Protein AF-A0A453DEI5-F1 (afdb_monomer)

Solvent-accessible surface area (backbone atoms only — not comparable to full-atom values): 9298 Å² total; per-residue (Å²): 142,82,81,90,78,88,83,75,80,84,77,82,79,82,77,80,71,86,88,82,80,85,75,73,87,79,76,82,86,84,74,93,87,70,90,76,74,72,72,77,77,68,70,96,57,57,71,69,54,49,50,43,52,53,50,38,53,54,42,53,51,51,42,51,53,27,53,79,67,74,39,55,84,72,33,58,65,44,52,52,52,42,50,53,39,52,53,50,44,56,54,53,39,49,72,31,84,67,74,57,35,67,53,78,80,76,81,74,79,91,46,60,70,60,52,55,51,49,51,52,50,53,54,47,53,55,52,53,55,56,55,59,64,66,65,76,75,77,78,84,83,128

Structure (mmCIF, N/CA/C/O backbone):
data_AF-A0A453DEI5-F1
#
_entry.id   AF-A0A453DEI5-F1
#
loop_
_atom_site.group_PDB
_atom_site.id
_atom_site.type_symbol
_atom_site.label_atom_id
_atom_site.label_alt_id
_atom_site.label_comp_id
_atom_site.label_asym_id
_atom_site.label_entity_id
_atom_site.label_seq_id
_atom_site.pdbx_PDB_ins_code
_atom_site.Cartn_x
_atom_site.Cartn_y
_atom_site.Cartn_z
_atom_site.occupancy
_atom_site.B_iso_or_equiv
_atom_site.auth_seq_id
_atom_site.auth_comp_id
_atom_site.auth_asym_id
_atom_site.auth_atom_id
_atom_site.pdbx_PDB_model_num
ATOM 1 N N . MET A 1 1 ? -21.681 -64.269 1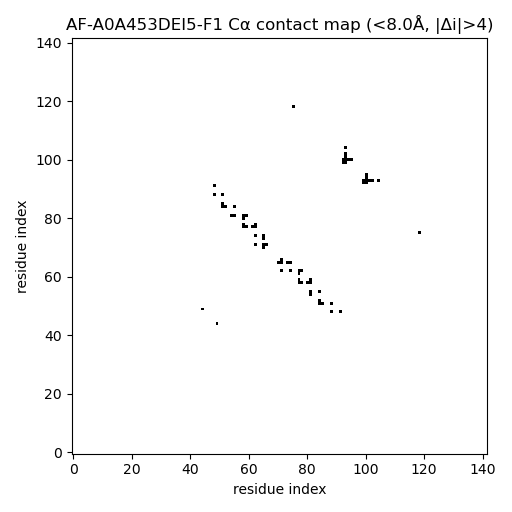6.388 1.00 45.88 1 MET A N 1
ATOM 2 C CA . MET A 1 1 ? -20.250 -64.239 16.747 1.00 45.88 1 MET A CA 1
ATOM 3 C C . MET A 1 1 ?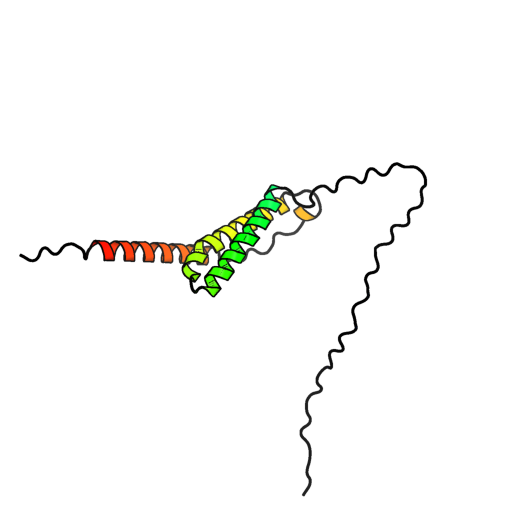 -19.443 -64.145 15.468 1.00 45.88 1 MET A C 1
ATOM 5 O O . MET A 1 1 ? -19.300 -65.164 14.814 1.00 45.88 1 MET A O 1
ATOM 9 N N . GLN A 1 2 ? -18.997 -62.944 15.097 1.00 44.16 2 GLN A N 1
ATOM 10 C CA . GLN A 1 2 ? -17.682 -62.712 14.491 1.00 44.16 2 GLN A CA 1
ATOM 11 C C . GLN A 1 2 ? -17.424 -61.200 14.513 1.00 44.16 2 GLN A C 1
ATOM 13 O O . GLN A 1 2 ? -18.112 -60.424 13.857 1.00 44.16 2 GLN A O 1
ATOM 18 N N . ASP A 1 3 ? -16.502 -60.811 15.381 1.00 38.38 3 ASP A N 1
ATOM 19 C CA . ASP A 1 3 ? -15.941 -59.477 15.554 1.00 38.38 3 ASP A CA 1
ATOM 20 C C . ASP A 1 3 ? -15.253 -58.918 14.293 1.00 38.38 3 ASP A C 1
ATOM 22 O O . ASP A 1 3 ? -14.803 -59.686 13.441 1.00 38.38 3 ASP A O 1
ATOM 26 N N . LYS A 1 4 ? -14.962 -57.600 14.362 1.00 45.00 4 LYS A N 1
ATOM 27 C CA . LYS A 1 4 ? -13.725 -56.938 13.866 1.00 45.00 4 LYS A CA 1
ATOM 28 C C . LYS A 1 4 ? -13.678 -56.609 12.349 1.00 45.00 4 LYS A C 1
ATOM 30 O O . LYS A 1 4 ? -13.970 -57.460 11.532 1.00 45.00 4 LYS A O 1
ATOM 35 N N . MET A 1 5 ? -13.283 -55.428 11.843 1.00 51.44 5 MET A N 1
ATOM 36 C CA . MET A 1 5 ? -12.652 -54.195 12.359 1.00 51.44 5 MET A CA 1
ATOM 37 C C . MET A 1 5 ? -13.045 -52.999 11.465 1.00 51.44 5 MET A C 1
ATOM 39 O O . MET A 1 5 ? -13.225 -53.158 10.260 1.00 51.44 5 MET A O 1
ATOM 43 N N . PHE A 1 6 ? -13.080 -51.796 12.046 1.00 51.78 6 PHE A N 1
ATOM 44 C CA . PHE A 1 6 ? -12.988 -50.516 11.335 1.00 51.78 6 PHE A CA 1
ATOM 45 C C . PHE A 1 6 ? -11.698 -50.469 10.499 1.00 51.78 6 PHE A C 1
ATOM 47 O O . PHE A 1 6 ? -10.602 -50.544 11.055 1.00 51.78 6 PHE A O 1
ATOM 54 N N . ALA A 1 7 ? -11.813 -50.309 9.182 1.00 42.00 7 ALA A N 1
ATOM 55 C CA . ALA A 1 7 ? -10.674 -49.961 8.343 1.00 42.00 7 ALA A CA 1
ATOM 56 C C . ALA A 1 7 ? -10.476 -48.439 8.397 1.00 42.00 7 ALA A C 1
ATOM 58 O O . ALA A 1 7 ? -11.233 -47.674 7.803 1.00 42.00 7 ALA A O 1
ATOM 59 N N . SER A 1 8 ? -9.478 -48.016 9.171 1.00 47.78 8 SER A N 1
ATOM 60 C CA . SER A 1 8 ? -8.993 -46.637 9.223 1.00 47.78 8 SER A CA 1
ATOM 61 C C . SER A 1 8 ? -8.270 -46.288 7.917 1.00 47.78 8 SER A C 1
ATOM 63 O O . SER A 1 8 ? -7.537 -47.116 7.373 1.00 47.78 8 SER A O 1
ATOM 65 N N . ALA A 1 9 ? -8.464 -45.067 7.419 1.00 54.97 9 ALA A N 1
ATOM 66 C CA . ALA A 1 9 ? -7.742 -44.538 6.265 1.00 54.97 9 ALA A CA 1
ATOM 67 C C . ALA A 1 9 ? -6.222 -44.499 6.536 1.00 54.97 9 ALA A C 1
ATOM 69 O O . ALA A 1 9 ? -5.816 -44.231 7.672 1.00 54.97 9 ALA A O 1
ATOM 70 N N . PRO A 1 10 ? -5.355 -44.727 5.533 1.00 48.38 10 PRO A N 1
ATOM 71 C CA . PRO A 1 10 ? -3.925 -44.559 5.730 1.00 48.38 10 PRO A CA 1
ATOM 72 C C . PRO A 1 10 ? -3.614 -43.065 5.891 1.00 48.38 10 PRO A C 1
ATOM 74 O O . PRO A 1 10 ? -3.804 -42.278 4.965 1.00 48.38 10 PRO A O 1
ATOM 77 N N . MET A 1 11 ? -3.125 -42.664 7.069 1.00 44.09 11 MET A N 1
ATOM 78 C CA . MET A 1 11 ? -2.434 -41.385 7.219 1.00 44.09 11 MET A CA 1
ATOM 79 C C . MET A 1 11 ? -1.209 -41.403 6.305 1.00 44.09 11 MET A C 1
ATOM 81 O O . MET A 1 11 ? -0.305 -42.221 6.487 1.00 44.09 11 MET A O 1
ATOM 85 N N . ALA A 1 12 ? -1.171 -40.499 5.328 1.00 42.31 12 ALA A N 1
ATOM 86 C CA . ALA A 1 12 ? 0.054 -40.190 4.613 1.00 42.31 12 ALA A CA 1
ATOM 87 C C . ALA A 1 12 ? 1.073 -39.669 5.637 1.00 42.31 12 ALA A C 1
ATOM 89 O O . ALA A 1 12 ? 0.907 -38.603 6.227 1.00 42.31 12 ALA A O 1
ATOM 90 N N . ASN A 1 13 ? 2.094 -40.477 5.902 1.00 42.38 13 ASN A N 1
ATOM 91 C CA . ASN A 1 13 ? 3.186 -40.133 6.793 1.00 42.38 13 ASN A CA 1
ATOM 92 C C . ASN A 1 13 ? 4.083 -39.139 6.043 1.00 42.38 13 ASN A C 1
ATOM 94 O O . ASN A 1 13 ? 4.874 -39.538 5.187 1.00 42.38 13 ASN A O 1
ATOM 98 N N . PHE A 1 14 ? 3.913 -37.841 6.293 1.00 42.72 14 PHE A N 1
ATOM 99 C CA . PHE A 1 14 ? 4.819 -36.825 5.764 1.00 42.72 14 PHE A CA 1
ATOM 100 C C . PHE A 1 14 ? 6.157 -36.943 6.494 1.00 42.72 14 PHE A C 1
ATOM 102 O O . PHE A 1 14 ? 6.386 -36.323 7.530 1.00 42.72 14 PHE A O 1
ATOM 109 N N . HIS A 1 15 ? 7.047 -37.768 5.950 1.00 42.94 15 HIS A N 1
ATOM 110 C CA . HIS A 1 15 ? 8.447 -37.765 6.337 1.00 42.94 15 HIS A CA 1
ATOM 111 C C . HIS A 1 15 ? 9.078 -36.471 5.809 1.00 42.94 15 HIS A C 1
ATOM 113 O O . HIS A 1 15 ? 9.425 -36.371 4.633 1.00 42.94 15 HIS A O 1
ATOM 119 N N . MET A 1 16 ? 9.187 -35.457 6.668 1.00 44.88 16 MET A N 1
ATOM 120 C CA . MET A 1 16 ? 10.037 -34.295 6.413 1.00 44.88 16 MET A CA 1
ATOM 121 C C . MET A 1 16 ? 11.493 -34.771 6.419 1.00 44.88 16 MET A C 1
ATOM 123 O O . MET A 1 16 ? 12.074 -35.011 7.477 1.00 44.88 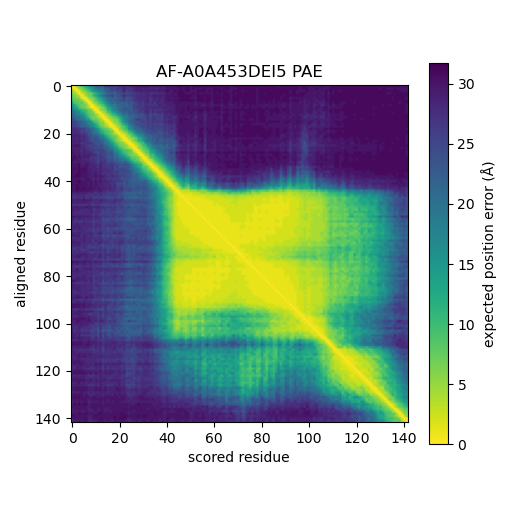16 MET A O 1
ATOM 127 N N . ALA A 1 17 ? 12.067 -34.950 5.230 1.00 43.16 17 ALA A N 1
ATOM 128 C CA . ALA A 1 17 ? 13.500 -35.149 5.079 1.00 43.16 17 ALA A CA 1
ATOM 129 C C . ALA A 1 17 ? 14.234 -33.852 5.483 1.00 43.16 17 ALA A C 1
ATOM 131 O O . ALA A 1 17 ? 13.790 -32.768 5.093 1.00 43.16 17 ALA A O 1
ATOM 132 N N . PRO A 1 18 ? 15.346 -33.920 6.239 1.00 47.84 18 PRO A N 1
ATOM 133 C CA . PRO A 1 18 ? 16.144 -32.742 6.557 1.00 47.84 18 PRO A CA 1
ATOM 134 C C . PRO A 1 18 ? 16.680 -32.096 5.273 1.00 47.84 18 PRO A C 1
ATOM 136 O O . PRO A 1 18 ? 17.374 -32.733 4.481 1.00 47.84 18 PRO A O 1
ATOM 139 N N . THR A 1 19 ? 16.344 -30.826 5.071 1.00 52.91 19 THR A N 1
ATOM 140 C CA . THR A 1 19 ? 16.770 -29.989 3.947 1.00 52.91 19 THR A CA 1
ATOM 141 C C . THR A 1 19 ? 18.266 -29.698 4.028 1.00 52.91 19 THR A C 1
ATOM 143 O O . THR A 1 19 ? 18.674 -28.897 4.862 1.00 52.91 19 THR A O 1
ATOM 146 N N . ASN A 1 20 ? 19.072 -30.288 3.144 1.00 50.00 20 ASN A N 1
ATOM 147 C CA . ASN A 1 20 ? 20.475 -29.914 2.940 1.00 50.00 20 ASN A CA 1
ATOM 148 C C . ASN A 1 20 ? 20.782 -29.949 1.437 1.00 50.00 20 ASN A C 1
ATOM 150 O O . ASN A 1 20 ? 21.491 -30.820 0.939 1.00 50.00 20 ASN A O 1
ATOM 154 N N . ASN A 1 21 ? 20.209 -28.998 0.700 1.00 48.09 21 ASN A N 1
ATOM 155 C CA . ASN A 1 21 ? 20.410 -28.859 -0.741 1.00 48.09 21 ASN A CA 1
ATOM 156 C C . ASN A 1 21 ? 20.734 -27.397 -1.068 1.00 48.09 21 ASN A C 1
ATOM 158 O O . ASN A 1 21 ? 20.118 -26.789 -1.936 1.00 48.09 21 ASN A O 1
ATOM 162 N N . LEU A 1 22 ? 21.687 -26.810 -0.345 1.00 44.75 22 LEU A N 1
ATOM 163 C CA . LEU A 1 22 ? 22.371 -25.609 -0.811 1.00 44.75 22 LEU A CA 1
ATOM 164 C C . LEU A 1 22 ? 23.528 -26.065 -1.699 1.00 44.75 22 LEU A C 1
ATOM 166 O O . LEU A 1 22 ? 24.641 -26.258 -1.222 1.00 44.75 22 LEU A O 1
ATOM 170 N N . THR A 1 23 ? 23.271 -26.280 -2.986 1.00 48.62 23 THR A N 1
ATOM 171 C CA . THR A 1 23 ? 24.342 -26.204 -3.984 1.00 48.62 23 THR A CA 1
ATOM 172 C C . THR A 1 23 ? 24.544 -24.727 -4.304 1.00 48.62 23 THR A C 1
ATOM 174 O O . THR A 1 23 ? 23.649 -24.130 -4.908 1.00 48.62 23 THR A O 1
ATOM 177 N N . PRO A 1 24 ? 25.666 -24.102 -3.907 1.00 45.81 24 PRO A N 1
ATOM 178 C CA . PRO A 1 24 ? 26.002 -22.786 -4.419 1.00 45.81 24 PRO A CA 1
ATOM 179 C C . PRO A 1 24 ? 26.267 -22.929 -5.919 1.00 45.81 24 PRO A C 1
ATOM 181 O O . PRO A 1 24 ? 26.856 -23.918 -6.358 1.00 45.81 24 PRO A O 1
ATOM 184 N N . PHE A 1 25 ? 25.848 -21.950 -6.715 1.00 45.81 25 PHE A N 1
ATOM 185 C CA . PHE A 1 25 ? 26.254 -21.861 -8.112 1.00 45.81 25 PHE A CA 1
ATOM 186 C C . PHE A 1 25 ? 27.785 -21.715 -8.158 1.00 45.81 25 PHE A C 1
ATOM 188 O O . PHE A 1 25 ? 28.322 -20.649 -7.865 1.00 45.81 25 PHE A O 1
ATOM 195 N N . SER A 1 26 ? 28.509 -22.795 -8.460 1.00 46.00 26 SER A N 1
ATOM 196 C CA . SER A 1 26 ? 29.953 -22.733 -8.686 1.00 46.00 26 SER A CA 1
ATOM 197 C C . SER A 1 26 ? 30.216 -21.989 -9.991 1.00 46.00 26 SER A C 1
ATOM 199 O O . SER A 1 26 ? 30.066 -22.547 -11.075 1.00 46.00 26 SER A O 1
ATOM 201 N N . ILE A 1 27 ? 30.624 -20.726 -9.892 1.00 55.84 27 ILE A N 1
ATOM 202 C CA . ILE A 1 27 ? 31.258 -20.018 -11.002 1.00 55.84 27 ILE A CA 1
ATOM 203 C C . ILE A 1 27 ? 32.711 -20.495 -11.030 1.00 55.84 27 ILE A C 1
ATOM 205 O O . ILE A 1 27 ? 33.500 -20.140 -10.155 1.00 55.84 27 ILE A O 1
ATOM 209 N N . SER A 1 28 ? 33.065 -21.334 -12.005 1.00 48.34 28 SER A N 1
ATOM 210 C CA . SER A 1 28 ? 34.469 -21.658 -12.268 1.00 48.34 28 SER A CA 1
ATOM 211 C C . SER A 1 28 ? 35.212 -20.376 -12.642 1.00 48.34 28 SER A C 1
ATOM 213 O O . SER A 1 28 ? 35.006 -19.816 -13.717 1.00 48.34 28 SER A O 1
ATOM 215 N N . MET A 1 29 ? 36.073 -19.901 -11.743 1.00 49.06 29 MET A N 1
ATOM 216 C CA . MET A 1 29 ? 37.057 -18.867 -12.039 1.00 49.06 29 MET A CA 1
ATOM 217 C C . MET A 1 29 ? 38.220 -19.502 -12.798 1.00 49.06 29 MET A C 1
ATOM 219 O O . MET A 1 29 ? 39.104 -20.099 -12.191 1.00 49.06 29 MET A O 1
ATOM 223 N N . GLU A 1 30 ? 38.250 -19.321 -14.115 1.00 51.97 30 GLU A N 1
ATOM 224 C CA . GLU A 1 30 ? 39.477 -19.495 -14.890 1.00 51.97 30 GLU A CA 1
ATOM 225 C C . GLU A 1 30 ? 39.810 -18.204 -15.649 1.00 51.97 30 GLU A C 1
ATOM 227 O O . GLU A 1 30 ? 39.421 -18.003 -16.798 1.00 51.97 30 GLU A O 1
ATOM 232 N N . ASN A 1 31 ? 40.515 -17.294 -14.969 1.00 43.81 31 ASN A N 1
ATOM 233 C CA . ASN A 1 31 ? 41.512 -16.414 -15.585 1.00 43.81 31 ASN A CA 1
ATOM 234 C C . ASN A 1 31 ? 42.312 -15.673 -14.498 1.00 43.81 31 ASN A C 1
ATOM 236 O O . ASN A 1 31 ? 41.719 -14.913 -13.726 1.00 43.81 31 ASN A O 1
ATOM 240 N N . PRO A 1 32 ? 43.643 -15.837 -14.406 1.00 52.34 32 PRO A N 1
ATOM 241 C CA . PRO A 1 32 ? 44.457 -14.935 -13.619 1.00 52.34 32 PRO A CA 1
ATOM 242 C C . PRO A 1 32 ? 44.711 -13.692 -14.472 1.00 52.34 32 PRO A C 1
ATOM 244 O O . PRO A 1 32 ? 45.240 -13.801 -15.573 1.00 52.34 32 PRO A O 1
ATOM 247 N N . ASN A 1 33 ? 44.378 -12.525 -13.923 1.00 49.06 33 ASN A N 1
ATOM 248 C CA . ASN A 1 33 ? 44.606 -11.190 -14.485 1.00 49.06 33 ASN A CA 1
ATOM 249 C C . ASN A 1 33 ? 43.391 -10.569 -15.188 1.00 49.06 33 ASN A C 1
ATOM 251 O O . ASN A 1 33 ? 43.355 -10.405 -16.402 1.00 49.06 33 ASN A O 1
ATOM 255 N N . GLN A 1 34 ? 42.417 -10.148 -14.386 1.00 46.47 34 GLN A N 1
ATOM 256 C CA . GLN A 1 34 ? 41.672 -8.916 -14.623 1.00 46.47 34 GLN A CA 1
ATOM 257 C C . GLN A 1 34 ? 41.072 -8.477 -13.290 1.00 46.47 34 GLN A C 1
ATOM 259 O O . GLN A 1 34 ? 40.325 -9.209 -12.645 1.00 46.47 34 GLN A O 1
ATOM 264 N N . GLN A 1 35 ? 41.486 -7.297 -12.849 1.00 50.47 35 GLN A N 1
ATOM 265 C CA . GLN A 1 35 ? 41.026 -6.616 -11.651 1.00 50.47 35 GLN A CA 1
ATOM 266 C C . GLN A 1 35 ? 39.495 -6.496 -11.693 1.00 50.47 35 GLN A C 1
ATOM 268 O O . GLN A 1 35 ? 38.954 -5.589 -12.320 1.00 50.47 35 GLN A O 1
ATOM 273 N N . CYS A 1 36 ? 38.799 -7.449 -11.063 1.00 45.00 36 CYS A N 1
ATOM 274 C CA . CYS A 1 36 ? 37.347 -7.459 -10.936 1.00 45.00 36 CYS A CA 1
ATOM 275 C C . CYS A 1 36 ? 36.939 -6.322 -10.004 1.00 45.00 36 CYS A C 1
ATOM 277 O O . CYS A 1 36 ? 36.790 -6.494 -8.794 1.00 45.00 36 CYS A O 1
ATOM 279 N N . GLN A 1 37 ? 36.758 -5.136 -10.575 1.00 52.75 37 GLN A N 1
ATOM 280 C CA . GLN A 1 37 ? 35.800 -4.197 -10.026 1.00 52.75 37 GLN A CA 1
ATOM 281 C C . GLN A 1 37 ? 34.448 -4.899 -10.106 1.00 52.75 37 GLN A C 1
ATOM 283 O O . GLN A 1 37 ? 33.845 -4.964 -11.172 1.00 52.75 37 GLN A O 1
ATOM 288 N N . VAL A 1 38 ? 34.021 -5.494 -8.992 1.00 53.69 38 VAL A N 1
ATOM 289 C CA . VAL A 1 38 ? 32.642 -5.940 -8.807 1.00 53.69 38 VAL A CA 1
ATOM 290 C C . VAL A 1 38 ? 31.773 -4.731 -9.158 1.00 53.69 38 VAL A C 1
ATOM 292 O O . VAL A 1 38 ? 31.900 -3.702 -8.481 1.00 53.69 38 VAL A O 1
ATOM 295 N N . PRO A 1 39 ? 30.961 -4.775 -10.232 1.00 50.28 39 PRO A N 1
ATOM 296 C CA . PRO A 1 39 ? 30.010 -3.711 -10.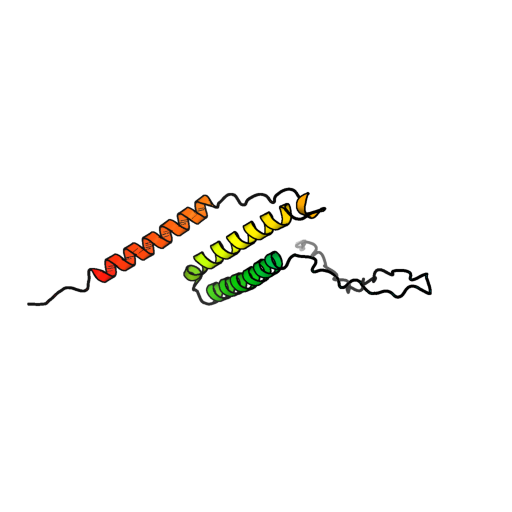479 1.00 50.28 39 PRO A CA 1
ATOM 297 C C . PRO A 1 39 ? 29.145 -3.641 -9.228 1.00 50.28 39 PRO A C 1
ATOM 299 O O . PRO A 1 39 ? 28.578 -4.654 -8.826 1.00 50.28 39 PRO A O 1
ATOM 302 N N . LYS A 1 40 ? 29.112 -2.482 -8.562 1.00 54.03 40 LYS A N 1
ATOM 303 C CA . LYS A 1 40 ? 28.160 -2.233 -7.478 1.00 54.03 40 LYS A CA 1
ATOM 304 C C . LYS A 1 40 ? 26.796 -2.581 -8.056 1.00 54.03 40 LYS A C 1
ATOM 306 O O . LYS A 1 40 ? 26.367 -1.886 -8.976 1.00 54.03 40 LYS A O 1
ATOM 311 N N . GLU A 1 41 ? 26.209 -3.690 -7.610 1.00 56.09 41 GLU A N 1
ATOM 312 C CA . GLU A 1 41 ? 24.918 -4.157 -8.099 1.00 56.09 41 GLU A CA 1
ATOM 313 C C . GLU A 1 41 ? 23.965 -2.971 -8.003 1.00 56.09 41 GLU A C 1
ATOM 315 O O . GLU A 1 41 ? 23.705 -2.445 -6.917 1.00 56.09 41 GLU A O 1
ATOM 320 N N . ALA A 1 42 ? 23.551 -2.454 -9.160 1.00 57.03 42 ALA A N 1
ATOM 321 C CA . ALA A 1 42 ? 22.528 -1.433 -9.193 1.00 57.03 42 ALA A CA 1
ATOM 322 C C . ALA A 1 42 ? 21.297 -2.022 -8.488 1.00 57.03 42 ALA A C 1
ATOM 324 O O . ALA A 1 42 ? 21.043 -3.222 -8.649 1.00 57.03 42 ALA A O 1
ATOM 325 N N . PRO A 1 43 ? 20.546 -1.229 -7.706 1.00 55.88 43 PRO A N 1
ATOM 326 C CA . PRO A 1 43 ? 19.298 -1.699 -7.128 1.00 55.88 43 PRO A CA 1
ATOM 327 C C . PRO A 1 43 ? 18.472 -2.383 -8.220 1.00 55.88 43 PRO A C 1
ATOM 329 O O . PRO A 1 43 ? 18.210 -1.786 -9.263 1.00 55.88 43 PRO A O 1
ATOM 332 N N . VAL A 1 44 ? 18.095 -3.646 -7.991 1.00 73.12 44 VAL A N 1
ATOM 333 C CA . VAL A 1 44 ? 17.292 -4.452 -8.935 1.00 73.12 44 VAL A CA 1
ATOM 334 C C . VAL A 1 44 ? 15.944 -3.772 -9.240 1.00 73.12 44 VAL A C 1
ATOM 336 O O . VAL A 1 44 ? 15.288 -4.087 -10.228 1.00 73.12 44 VAL A O 1
ATOM 339 N N . VAL A 1 45 ? 15.552 -2.809 -8.400 1.00 79.94 45 VAL A N 1
ATOM 340 C CA . VAL A 1 45 ? 14.321 -2.025 -8.453 1.00 79.94 45 VAL A CA 1
ATOM 341 C C . VAL A 1 45 ? 14.669 -0.543 -8.280 1.00 79.94 45 VAL A C 1
ATOM 343 O O . VAL A 1 45 ? 15.511 -0.201 -7.450 1.00 79.94 45 VAL A O 1
ATOM 346 N N . ASP A 1 46 ? 14.033 0.345 -9.047 1.00 87.75 46 ASP A N 1
ATOM 347 C CA . ASP A 1 46 ? 14.271 1.786 -8.941 1.00 87.75 46 ASP A CA 1
ATOM 348 C C . ASP A 1 46 ? 13.836 2.356 -7.575 1.00 87.75 46 ASP A C 1
ATOM 350 O O . ASP A 1 46 ? 12.975 1.805 -6.885 1.00 87.75 46 ASP A O 1
ATOM 354 N N . SER A 1 47 ? 14.417 3.493 -7.186 1.00 91.06 47 SER A N 1
ATOM 355 C CA . SER A 1 47 ? 14.228 4.074 -5.851 1.00 91.06 47 SER A CA 1
ATOM 356 C C . SER A 1 47 ? 12.778 4.432 -5.523 1.00 91.06 47 SER A C 1
ATOM 358 O O . SER A 1 47 ? 12.371 4.292 -4.371 1.00 91.06 47 SER A O 1
ATOM 360 N N . ALA A 1 48 ? 11.981 4.869 -6.500 1.00 93.25 48 ALA A N 1
ATOM 361 C CA . ALA A 1 48 ? 10.584 5.215 -6.252 1.00 93.25 48 ALA A CA 1
ATOM 362 C C . ALA A 1 48 ? 9.737 3.954 -6.045 1.00 93.25 48 ALA A C 1
ATOM 364 O O . ALA A 1 48 ? 8.917 3.906 -5.130 1.00 93.25 48 ALA A O 1
ATOM 365 N N . THR A 1 49 ? 9.981 2.901 -6.827 1.00 93.56 49 THR A N 1
ATOM 366 C CA . THR A 1 49 ? 9.330 1.602 -6.605 1.00 93.56 49 THR A CA 1
ATOM 367 C C . THR A 1 49 ? 9.724 1.012 -5.247 1.00 93.56 49 THR A C 1
ATOM 369 O O . THR A 1 49 ? 8.866 0.495 -4.534 1.00 93.56 49 THR A O 1
ATOM 372 N N . GLN A 1 50 ? 10.985 1.161 -4.824 1.00 94.75 50 GLN A N 1
ATOM 373 C CA . GLN A 1 50 ? 11.427 0.743 -3.490 1.00 94.75 50 GLN A CA 1
ATOM 374 C C . GLN A 1 50 ? 10.696 1.492 -2.362 1.00 94.75 50 GLN A C 1
ATOM 376 O O . GLN A 1 50 ? 10.274 0.868 -1.391 1.00 94.75 50 GLN A O 1
ATOM 381 N N . GLN A 1 51 ? 10.509 2.808 -2.491 1.00 97.06 51 GLN A N 1
ATOM 382 C CA . GLN A 1 51 ? 9.774 3.608 -1.503 1.00 97.06 51 GLN A CA 1
ATOM 383 C C . GLN A 1 51 ? 8.310 3.171 -1.373 1.00 97.06 51 GLN A C 1
ATOM 385 O O . GLN A 1 51 ? 7.816 3.031 -0.258 1.00 97.06 51 GLN A O 1
ATOM 390 N N . LEU A 1 52 ? 7.639 2.897 -2.494 1.00 97.88 52 LEU A N 1
ATOM 391 C CA . LEU A 1 52 ? 6.252 2.419 -2.497 1.00 97.88 52 LEU A CA 1
ATOM 392 C C . LEU A 1 52 ? 6.108 1.033 -1.848 1.00 97.88 52 LEU A C 1
ATOM 394 O O . LEU A 1 52 ? 5.109 0.759 -1.180 1.00 97.88 52 LEU A O 1
ATOM 398 N N . LEU A 1 53 ? 7.100 0.154 -2.026 1.00 97.06 53 LEU A N 1
ATOM 399 C CA . LEU A 1 53 ? 7.132 -1.162 -1.380 1.00 97.06 53 LEU A CA 1
ATOM 400 C C . LEU A 1 53 ? 7.295 -1.048 0.141 1.00 97.06 53 LEU A C 1
ATOM 402 O O . LEU A 1 53 ? 6.584 -1.727 0.883 1.00 97.06 53 LEU A O 1
ATOM 406 N N . GLU A 1 54 ? 8.193 -0.176 0.598 1.00 98.06 54 GLU A N 1
ATOM 407 C CA . GLU A 1 54 ? 8.399 0.095 2.024 1.00 98.06 54 GLU A CA 1
ATOM 408 C C . GLU A 1 54 ? 7.145 0.713 2.659 1.00 98.06 54 GLU A C 1
ATOM 410 O O . GLU A 1 54 ? 6.684 0.273 3.711 1.00 98.06 54 GLU A O 1
ATOM 415 N N . GLU A 1 55 ? 6.523 1.674 1.978 1.00 98.38 55 GLU A N 1
ATOM 416 C CA . GLU A 1 55 ? 5.265 2.269 2.422 1.00 98.38 55 GLU A CA 1
ATOM 417 C C . GLU A 1 55 ? 4.147 1.220 2.525 1.00 98.38 55 GLU A C 1
ATOM 419 O O . GLU A 1 55 ? 3.440 1.172 3.530 1.00 98.38 55 GLU A O 1
ATOM 424 N N . ASN A 1 56 ? 4.016 0.325 1.540 1.00 98.44 56 ASN A N 1
ATOM 425 C CA . ASN A 1 56 ? 3.064 -0.784 1.621 1.00 98.44 56 ASN A CA 1
ATOM 426 C C . ASN A 1 56 ? 3.323 -1.686 2.829 1.00 98.44 56 ASN A C 1
ATOM 428 O O . ASN A 1 56 ? 2.366 -2.089 3.488 1.00 98.44 56 ASN A O 1
ATOM 432 N N . ASN A 1 57 ? 4.586 -1.984 3.147 1.00 98.56 57 ASN A N 1
ATOM 433 C CA . ASN A 1 57 ? 4.925 -2.769 4.332 1.00 98.56 57 ASN A CA 1
ATOM 434 C C . ASN A 1 57 ? 4.403 -2.096 5.612 1.00 98.56 57 ASN A C 1
ATOM 436 O O . ASN A 1 57 ? 3.718 -2.727 6.417 1.00 98.56 57 ASN A O 1
ATOM 440 N N . GLN A 1 58 ? 4.650 -0.794 5.754 1.00 98.69 58 GLN A N 1
ATOM 441 C CA . GLN A 1 58 ? 4.211 -0.013 6.911 1.00 98.69 58 GLN A CA 1
ATOM 442 C C . GLN A 1 58 ? 2.683 0.061 7.018 1.00 98.69 58 GLN A C 1
ATOM 444 O O . GLN A 1 58 ? 2.129 -0.166 8.096 1.00 98.69 58 GLN A O 1
ATOM 449 N N . LEU A 1 59 ? 1.991 0.317 5.905 1.00 98.50 59 LEU A N 1
ATOM 450 C CA . LEU A 1 59 ? 0.527 0.367 5.863 1.00 98.50 59 LEU A CA 1
ATOM 451 C C . LEU A 1 59 ? -0.096 -0.985 6.229 1.00 98.50 59 LEU A C 1
ATOM 453 O O . LEU A 1 59 ? -1.040 -1.030 7.015 1.00 98.50 59 LEU A O 1
ATOM 457 N N . LEU A 1 60 ? 0.449 -2.090 5.713 1.00 98.56 60 LEU A N 1
ATOM 458 C CA . LEU A 1 60 ? -0.032 -3.439 6.021 1.00 98.56 60 LEU A CA 1
ATOM 459 C C . LEU A 1 60 ? 0.181 -3.805 7.495 1.00 98.56 60 LEU A C 1
ATOM 461 O O . LEU A 1 60 ? -0.714 -4.388 8.108 1.00 98.56 60 LEU A O 1
ATOM 465 N N . ASN A 1 61 ? 1.309 -3.406 8.088 1.00 98.56 61 ASN A N 1
ATOM 466 C CA . ASN A 1 61 ? 1.539 -3.573 9.525 1.00 98.56 61 ASN A CA 1
ATOM 467 C C . ASN A 1 61 ? 0.531 -2.761 10.353 1.00 98.56 61 ASN A C 1
ATOM 469 O O . ASN A 1 61 ? -0.007 -3.266 11.338 1.00 98.56 61 ASN A O 1
ATOM 473 N N . GLN A 1 62 ? 0.222 -1.529 9.938 1.00 98.44 62 GLN A N 1
ATOM 474 C CA . GLN A 1 62 ? -0.784 -0.707 10.610 1.00 98.44 62 GLN A CA 1
ATOM 475 C C . GLN A 1 62 ? -2.190 -1.312 10.490 1.00 98.44 62 GLN A C 1
ATOM 477 O O . GLN A 1 62 ? -2.932 -1.339 11.472 1.00 98.44 62 GLN A O 1
ATOM 482 N N . ILE A 1 63 ? -2.541 -1.846 9.317 1.00 97.94 63 ILE A N 1
ATOM 483 C CA . ILE A 1 63 ? -3.805 -2.561 9.097 1.00 97.94 63 ILE A CA 1
ATOM 484 C C . ILE A 1 63 ? -3.918 -3.749 10.055 1.00 97.94 63 ILE A C 1
ATOM 486 O O . ILE A 1 63 ? -4.960 -3.914 10.696 1.00 97.94 63 ILE A O 1
ATOM 490 N N . ALA A 1 64 ? -2.858 -4.553 10.173 1.00 98.12 64 ALA A N 1
ATOM 491 C CA . ALA A 1 64 ? -2.819 -5.692 11.085 1.00 98.12 64 ALA A CA 1
ATOM 492 C C . ALA A 1 64 ? -3.015 -5.251 12.547 1.00 98.12 64 ALA A C 1
ATOM 494 O O . ALA A 1 64 ? -3.909 -5.762 13.222 1.00 98.12 64 ALA A O 1
ATOM 495 N N . ALA A 1 65 ? -2.280 -4.232 13.001 1.00 98.31 65 ALA A N 1
ATOM 496 C CA . ALA A 1 65 ? -2.413 -3.690 14.356 1.00 98.31 65 ALA A CA 1
ATOM 497 C C . ALA A 1 65 ? -3.826 -3.142 14.645 1.00 98.31 65 ALA A C 1
ATOM 499 O O . ALA A 1 65 ? -4.375 -3.320 15.735 1.00 98.31 65 ALA A O 1
ATOM 500 N N . ASN A 1 66 ? -4.458 -2.501 13.663 1.00 97.81 66 ASN A N 1
ATOM 501 C CA . ASN A 1 66 ? -5.827 -2.003 13.790 1.00 97.81 66 ASN A CA 1
ATOM 502 C C . ASN A 1 66 ? -6.850 -3.142 13.885 1.00 97.81 66 ASN A C 1
ATOM 504 O O . ASN A 1 66 ? -7.824 -3.026 14.628 1.00 97.81 66 ASN A O 1
ATOM 508 N N . ILE A 1 67 ? -6.632 -4.253 13.176 1.00 97.12 67 ILE A N 1
ATOM 509 C CA . ILE A 1 67 ? -7.476 -5.451 13.299 1.00 97.12 67 ILE A CA 1
ATOM 510 C C . ILE A 1 67 ? -7.347 -6.040 14.709 1.00 97.12 67 ILE A C 1
ATOM 512 O O . ILE A 1 67 ? -8.363 -6.309 15.348 1.00 97.12 67 ILE A O 1
ATOM 516 N N . GLU A 1 68 ? -6.121 -6.174 15.221 1.00 97.81 68 GLU A N 1
ATOM 517 C CA . GLU A 1 68 ? -5.854 -6.681 16.576 1.00 97.81 68 GLU A CA 1
ATOM 518 C C . GLU A 1 68 ? -6.474 -5.806 17.676 1.00 97.81 68 GLU A C 1
ATOM 520 O O . GLU A 1 68 ? -6.874 -6.305 18.727 1.00 97.81 68 GLU A O 1
ATOM 525 N N . THR A 1 69 ? -6.595 -4.501 17.426 1.00 97.44 69 THR A N 1
ATOM 526 C CA . THR A 1 69 ? -7.151 -3.522 18.374 1.00 97.44 69 THR A CA 1
ATOM 527 C C . THR A 1 69 ? -8.623 -3.178 18.126 1.00 97.44 69 THR A C 1
ATOM 529 O O . THR A 1 69 ? -9.145 -2.259 18.756 1.00 97.44 69 THR A O 1
ATOM 532 N N . PHE A 1 70 ? -9.317 -3.922 17.255 1.00 94.56 70 PHE A N 1
ATOM 533 C CA . PHE A 1 70 ? -10.733 -3.716 16.899 1.00 94.56 70 PHE A CA 1
ATOM 534 C C . PHE A 1 70 ? -11.049 -2.329 16.305 1.00 94.56 70 PHE A C 1
ATOM 536 O O . PHE A 1 70 ? -12.171 -1.829 16.405 1.00 94.56 70 PHE A O 1
ATOM 543 N N . LYS A 1 71 ? -10.071 -1.716 15.637 1.00 93.44 71 LYS A N 1
ATOM 544 C CA . LYS A 1 71 ? -10.151 -0.406 14.975 1.00 93.44 71 LYS A CA 1
ATOM 545 C C . LYS A 1 71 ? -10.290 -0.519 13.457 1.00 93.44 71 LYS A C 1
ATOM 547 O O . LYS A 1 71 ? -9.765 0.297 12.709 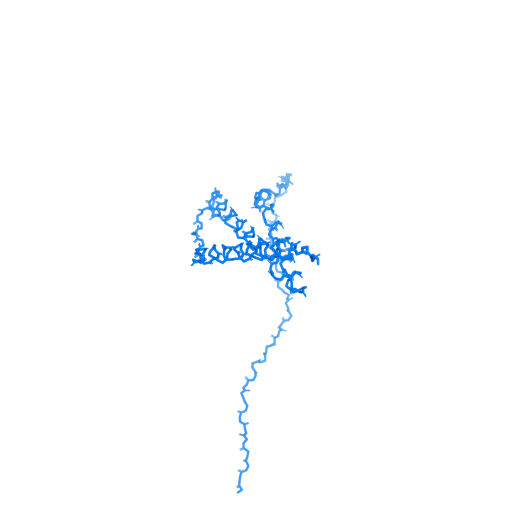1.00 93.44 71 LYS A O 1
ATOM 552 N N . THR A 1 72 ? -11.017 -1.521 12.966 1.00 88.50 72 THR A N 1
ATOM 553 C CA . THR A 1 72 ? -11.112 -1.814 11.523 1.00 88.50 72 THR A CA 1
ATOM 554 C C . THR A 1 72 ? -11.659 -0.645 10.692 1.00 88.50 72 THR A C 1
ATOM 556 O O . THR A 1 72 ? -11.309 -0.524 9.522 1.00 88.50 72 THR A O 1
ATOM 559 N N . GLY A 1 73 ? -12.461 0.251 11.284 1.00 86.94 73 GLY A N 1
ATOM 560 C CA . GLY A 1 73 ? -12.916 1.479 10.617 1.00 86.94 73 GLY A CA 1
ATOM 561 C C . GLY A 1 73 ? -11.772 2.424 10.218 1.00 86.94 73 GLY A C 1
ATOM 562 O O . GLY A 1 73 ? -11.871 3.112 9.209 1.00 86.94 73 GLY A O 1
ATOM 563 N N . GLU A 1 74 ? -10.648 2.398 10.940 1.00 91.56 74 GLU A N 1
ATOM 564 C CA . GLU A 1 74 ? -9.452 3.193 10.627 1.00 91.56 74 GLU A CA 1
ATOM 565 C C . GLU A 1 74 ? -8.664 2.620 9.425 1.00 91.56 74 GLU A C 1
ATOM 567 O O . GLU A 1 74 ? -7.786 3.291 8.887 1.00 91.56 74 GLU A O 1
ATOM 572 N N . ASN A 1 75 ? -8.980 1.403 8.951 1.00 94.88 75 ASN A N 1
ATOM 573 C CA . ASN A 1 75 ? -8.242 0.750 7.859 1.00 94.88 75 ASN A CA 1
ATOM 574 C C . ASN A 1 75 ? -8.663 1.184 6.460 1.00 94.88 75 ASN A C 1
ATOM 576 O O . ASN A 1 75 ? -7.969 0.864 5.497 1.00 94.88 75 ASN A O 1
ATOM 580 N N . MET A 1 76 ? -9.793 1.876 6.322 1.00 89.62 76 MET A N 1
ATOM 581 C CA . MET A 1 76 ? -10.352 2.187 5.010 1.00 89.62 76 MET A CA 1
ATOM 582 C C . MET A 1 76 ? -9.373 2.998 4.147 1.00 89.62 76 MET A C 1
ATOM 584 O O . MET A 1 76 ? -9.083 2.603 3.020 1.00 89.62 76 MET A O 1
ATOM 588 N N . ASP A 1 77 ? -8.811 4.077 4.696 1.00 90.31 77 ASP A N 1
ATOM 589 C CA . ASP A 1 77 ? -7.807 4.898 4.008 1.00 90.31 77 ASP A CA 1
ATOM 590 C C . ASP A 1 77 ? -6.511 4.118 3.736 1.00 90.31 77 ASP A C 1
ATOM 592 O O . ASP A 1 77 ? -5.960 4.179 2.637 1.00 90.31 77 ASP A O 1
ATOM 596 N N . LEU A 1 78 ? -6.076 3.297 4.699 1.00 95.88 78 LEU A N 1
ATOM 597 C CA . LEU A 1 78 ? -4.874 2.472 4.566 1.00 95.88 78 LEU A CA 1
ATOM 598 C C . LEU A 1 78 ? -4.998 1.494 3.391 1.00 95.88 78 LEU A C 1
ATOM 600 O O . LEU A 1 78 ? -4.084 1.403 2.575 1.00 95.88 78 LEU A O 1
ATOM 604 N N . PHE A 1 79 ? -6.143 0.818 3.254 1.00 94.38 79 PHE A N 1
ATOM 605 C CA . PHE A 1 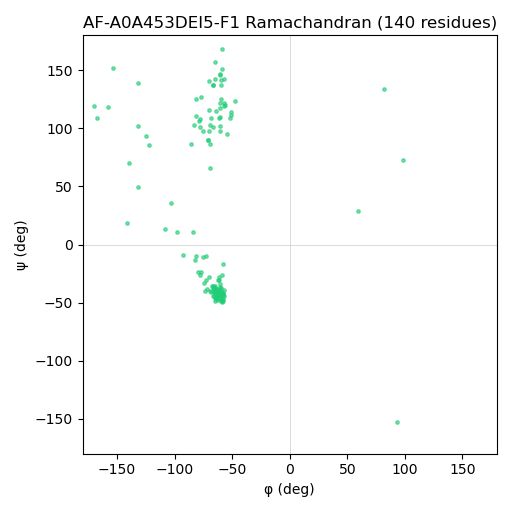79 ? -6.400 -0.087 2.133 1.00 94.38 79 PHE A CA 1
ATOM 606 C C . PHE A 1 79 ? -6.378 0.635 0.784 1.00 94.38 79 PHE A C 1
ATOM 608 O O . PHE A 1 79 ? -5.797 0.115 -0.172 1.00 94.38 79 PHE A O 1
ATOM 615 N N . LEU A 1 80 ? -6.981 1.824 0.694 1.00 89.50 80 LEU A N 1
ATOM 616 C CA . LEU A 1 80 ? -6.956 2.618 -0.537 1.00 89.50 80 LEU A CA 1
ATOM 617 C C . LEU A 1 80 ? -5.540 3.027 -0.911 1.00 89.50 80 LEU A C 1
ATOM 619 O O . LEU A 1 80 ? -5.148 2.904 -2.071 1.00 89.50 80 LEU A O 1
ATOM 623 N N . ARG A 1 81 ? -4.762 3.477 0.073 1.00 95.62 81 ARG A N 1
ATOM 624 C CA . ARG A 1 81 ? -3.382 3.900 -0.139 1.00 95.62 81 ARG A CA 1
ATOM 625 C C . ARG A 1 81 ? -2.501 2.727 -0.564 1.00 95.62 81 ARG A C 1
ATOM 627 O O . ARG A 1 81 ? -1.796 2.839 -1.563 1.00 95.62 81 ARG A O 1
ATOM 634 N N . THR A 1 82 ? -2.631 1.568 0.087 1.00 96.38 82 THR A N 1
ATOM 635 C CA . THR A 1 82 ? -1.952 0.334 -0.339 1.00 96.38 82 THR A CA 1
ATOM 636 C C . THR A 1 82 ? -2.333 -0.056 -1.770 1.00 96.38 82 THR A C 1
ATOM 638 O O . THR A 1 82 ? -1.463 -0.390 -2.576 1.00 96.38 82 THR A O 1
ATOM 641 N N . ASN A 1 83 ? -3.619 0.025 -2.128 1.00 92.12 83 ASN A N 1
ATOM 642 C CA . ASN A 1 83 ? -4.078 -0.272 -3.486 1.00 92.12 83 ASN A CA 1
ATOM 643 C C . ASN A 1 83 ? -3.487 0.702 -4.524 1.00 92.12 83 ASN A C 1
ATOM 645 O O . ASN A 1 83 ? -2.953 0.263 -5.543 1.00 92.12 83 ASN A O 1
ATOM 649 N N . SER A 1 84 ? -3.511 2.005 -4.234 1.00 93.94 84 SER A N 1
ATOM 650 C CA . SER A 1 84 ? -2.919 3.050 -5.079 1.00 93.94 84 SER A CA 1
ATOM 651 C C . SER A 1 84 ? -1.421 2.824 -5.308 1.00 93.94 84 SER A C 1
ATOM 653 O O . SER A 1 84 ? -0.928 2.930 -6.436 1.00 93.94 84 SER A O 1
ATOM 655 N N . ASN A 1 85 ? -0.694 2.443 -4.257 1.00 96.75 85 ASN A N 1
ATOM 656 C CA . ASN A 1 85 ? 0.727 2.122 -4.342 1.00 96.75 85 ASN A CA 1
ATOM 657 C C . ASN A 1 85 ? 0.982 0.900 -5.227 1.00 96.75 85 ASN A C 1
ATOM 659 O O . ASN A 1 85 ? 1.862 0.945 -6.084 1.00 96.75 85 ASN A O 1
ATOM 663 N N . ILE A 1 86 ? 0.188 -0.166 -5.080 1.00 93.94 86 ILE A N 1
ATOM 664 C CA . ILE A 1 86 ? 0.277 -1.356 -5.941 1.00 93.94 86 ILE A CA 1
ATOM 665 C C . ILE A 1 86 ? 0.035 -0.987 -7.409 1.00 93.94 86 ILE A C 1
ATOM 667 O O . ILE A 1 86 ? 0.832 -1.370 -8.264 1.00 93.94 86 ILE A O 1
ATOM 671 N N . LYS A 1 87 ? -1.011 -0.208 -7.712 1.00 91.06 87 LYS A N 1
ATOM 672 C CA . LYS A 1 87 ? -1.282 0.268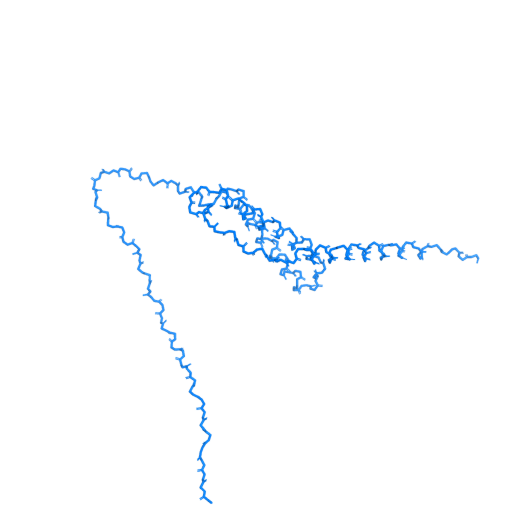 -9.081 1.00 91.06 87 LYS A CA 1
ATOM 673 C C . LYS A 1 87 ? -0.101 1.049 -9.653 1.00 91.06 87 LYS A C 1
ATOM 675 O O . LYS A 1 87 ? 0.310 0.809 -10.786 1.00 91.06 87 LYS A O 1
ATOM 680 N N . THR A 1 88 ? 0.478 1.937 -8.847 1.00 93.69 88 THR A N 1
ATOM 681 C CA . THR A 1 88 ? 1.643 2.735 -9.247 1.00 93.69 88 THR A CA 1
ATOM 682 C C . THR A 1 88 ? 2.855 1.848 -9.527 1.00 93.69 88 THR A C 1
ATOM 684 O O . THR A 1 88 ? 3.490 2.002 -10.566 1.00 93.69 88 THR A O 1
ATOM 687 N N . ILE A 1 89 ? 3.151 0.878 -8.656 1.00 92.56 89 ILE A N 1
ATOM 688 C CA . ILE A 1 89 ? 4.237 -0.093 -8.859 1.00 92.56 89 ILE A CA 1
ATOM 689 C C . ILE A 1 89 ? 4.031 -0.867 -10.166 1.00 92.56 89 ILE A C 1
ATOM 691 O O . ILE A 1 89 ? 4.948 -0.940 -10.978 1.00 92.56 89 ILE A O 1
ATOM 695 N N . LEU A 1 90 ? 2.829 -1.399 -10.404 1.00 89.69 90 LEU A N 1
ATOM 696 C CA . LEU A 1 90 ? 2.526 -2.159 -11.620 1.00 89.69 90 LEU A CA 1
ATOM 697 C C . LEU A 1 90 ? 2.702 -1.317 -12.893 1.00 89.69 90 LEU A C 1
ATOM 699 O O . LEU A 1 90 ? 3.267 -1.814 -13.865 1.00 89.69 90 LEU A O 1
ATOM 703 N N . SER A 1 91 ? 2.290 -0.043 -12.873 1.00 89.44 91 SER A N 1
ATOM 704 C CA . SER A 1 91 ? 2.533 0.894 -13.984 1.00 89.44 91 SER A CA 1
ATOM 705 C C . SER A 1 91 ? 4.026 1.121 -14.224 1.00 89.44 91 SER A C 1
ATOM 707 O O . SER A 1 91 ? 4.497 1.088 -15.353 1.00 89.44 91 SER A O 1
ATOM 709 N N . ARG A 1 92 ? 4.814 1.301 -13.161 1.00 90.19 92 ARG A N 1
ATOM 710 C CA . ARG A 1 92 ? 6.266 1.499 -13.294 1.00 90.19 92 ARG A CA 1
ATOM 711 C C . ARG A 1 92 ? 6.966 0.249 -13.826 1.00 90.19 92 ARG A C 1
ATOM 713 O O . ARG A 1 92 ? 7.890 0.345 -14.632 1.00 90.19 92 ARG A O 1
ATOM 720 N N . MET A 1 93 ? 6.516 -0.931 -13.404 1.00 87.38 93 MET A N 1
ATOM 721 C CA . MET A 1 93 ? 7.050 -2.207 -13.881 1.00 87.38 93 MET A CA 1
ATOM 722 C C . MET A 1 93 ? 6.764 -2.433 -15.370 1.00 87.38 93 MET A C 1
ATOM 724 O O . MET A 1 93 ? 7.636 -2.942 -16.071 1.00 87.38 93 MET A O 1
ATOM 728 N N . SER A 1 94 ? 5.591 -2.030 -15.871 1.00 86.31 94 SER A N 1
ATOM 729 C CA . SER A 1 94 ? 5.270 -2.145 -17.301 1.00 86.31 94 SER A CA 1
ATOM 730 C C . SER A 1 94 ? 6.080 -1.174 -18.171 1.00 86.31 94 SER A C 1
ATOM 732 O O . SER A 1 94 ? 6.388 -1.485 -19.320 1.00 86.31 94 SER A O 1
ATOM 734 N N . GLU A 1 95 ? 6.490 -0.033 -17.616 1.00 86.75 95 GLU A N 1
ATOM 735 C CA . GLU A 1 95 ? 7.378 0.943 -18.264 1.00 86.75 95 GLU A CA 1
ATOM 736 C C . GLU A 1 95 ? 8.869 0.561 -18.176 1.00 86.75 95 GLU A C 1
ATOM 738 O O . GLU A 1 95 ? 9.717 1.176 -18.830 1.00 86.75 95 GLU A O 1
ATOM 743 N N . THR A 1 96 ? 9.216 -0.454 -17.377 1.00 84.75 96 THR A N 1
ATOM 744 C CA . THR A 1 96 ? 10.607 -0.861 -17.153 1.00 84.75 96 THR A CA 1
ATOM 745 C C . THR A 1 96 ? 11.149 -1.658 -18.350 1.00 84.75 96 THR A C 1
ATOM 747 O O . THR A 1 96 ? 10.554 -2.670 -18.736 1.00 84.75 96 THR A O 1
ATOM 750 N N . PRO A 1 97 ? 12.305 -1.277 -18.932 1.00 82.25 97 PRO A N 1
ATOM 751 C CA . PRO A 1 97 ? 12.905 -2.016 -20.040 1.00 82.25 97 PRO A CA 1
ATOM 752 C C . PRO A 1 97 ? 13.225 -3.482 -19.700 1.00 82.25 97 PRO A C 1
ATOM 754 O O . PRO A 1 97 ? 13.568 -3.822 -18.570 1.00 82.25 97 PRO A O 1
ATOM 757 N N . GLY A 1 98 ? 13.198 -4.351 -20.713 1.00 85.88 98 GLY A N 1
ATOM 758 C CA . GLY A 1 98 ? 13.539 -5.771 -20.577 1.00 85.88 98 GLY A CA 1
ATOM 759 C C . GLY A 1 98 ? 12.323 -6.663 -20.318 1.00 85.88 98 GLY A C 1
ATOM 760 O O . GLY A 1 98 ? 11.216 -6.352 -20.746 1.00 85.88 98 GLY A O 1
ATOM 761 N N . ILE A 1 99 ? 12.536 -7.800 -19.649 1.00 84.81 99 ILE A N 1
ATOM 762 C CA . ILE A 1 99 ? 11.491 -8.820 -19.435 1.00 84.81 99 ILE A CA 1
ATOM 763 C C . ILE A 1 99 ? 10.316 -8.276 -18.609 1.00 84.81 99 ILE A C 1
ATOM 765 O O . ILE A 1 99 ? 9.179 -8.687 -18.822 1.00 84.81 99 ILE A O 1
ATOM 769 N N . MET A 1 100 ? 10.570 -7.325 -17.704 1.00 82.12 100 MET A N 1
ATOM 770 C CA . MET A 1 100 ? 9.550 -6.769 -16.811 1.00 82.12 100 MET A CA 1
ATOM 771 C C . MET A 1 100 ? 8.452 -6.016 -17.581 1.00 82.12 100 MET A C 1
ATOM 773 O O . MET A 1 100 ? 7.276 -6.298 -17.368 1.00 82.12 100 MET A O 1
ATOM 777 N N . GLY A 1 101 ? 8.821 -5.172 -18.552 1.00 83.00 101 GLY A N 1
ATOM 778 C CA . GLY A 1 101 ? 7.871 -4.468 -19.423 1.00 83.00 101 GLY A CA 1
ATOM 779 C C . GLY A 1 101 ? 7.184 -5.346 -20.475 1.00 83.00 101 GLY A C 1
ATOM 780 O O . GLY A 1 101 ? 6.239 -4.910 -21.125 1.00 83.00 101 GLY A O 1
ATOM 781 N N . GLN A 1 102 ? 7.639 -6.590 -20.657 1.00 85.81 102 GLN A N 1
ATOM 782 C CA . GLN A 1 102 ? 6.998 -7.566 -21.548 1.00 85.81 102 GLN A CA 1
ATOM 783 C C . GLN A 1 102 ? 5.990 -8.462 -20.824 1.00 85.81 102 GLN A C 1
ATOM 785 O O . GLN A 1 102 ? 5.283 -9.234 -21.477 1.00 85.81 102 GLN A O 1
ATOM 790 N N . MET A 1 103 ? 5.927 -8.403 -19.491 1.00 85.88 103 MET A N 1
ATOM 791 C CA . MET A 1 103 ? 4.967 -9.209 -18.752 1.00 85.88 103 MET A CA 1
ATOM 792 C C . MET A 1 103 ? 3.537 -8.747 -19.058 1.00 85.88 103 MET A C 1
ATOM 794 O O . MET A 1 103 ? 3.273 -7.543 -19.102 1.00 85.88 103 MET A O 1
ATOM 798 N N . PRO A 1 104 ? 2.592 -9.682 -19.255 1.00 82.62 104 PRO A N 1
ATOM 799 C CA . PRO A 1 104 ? 1.194 -9.319 -19.408 1.00 82.62 104 PRO A CA 1
ATOM 800 C C . PRO A 1 104 ? 0.694 -8.611 -18.138 1.00 82.62 104 PRO A C 1
ATOM 802 O O . PRO A 1 104 ? 1.128 -8.960 -17.034 1.00 82.62 104 PRO A O 1
ATOM 805 N N . PRO A 1 105 ? -0.231 -7.642 -18.265 1.00 79.25 105 PRO A N 1
ATOM 806 C CA . PRO A 1 105 ? -0.810 -6.983 -17.103 1.00 79.25 105 PRO A CA 1
ATOM 807 C C . PRO A 1 105 ? -1.503 -8.021 -16.215 1.00 79.25 105 PRO A C 1
ATOM 809 O O . PRO A 1 105 ? -2.196 -8.917 -16.707 1.00 79.25 105 PRO A O 1
ATOM 812 N N . LEU A 1 106 ? -1.309 -7.905 -14.898 1.00 79.50 106 LEU A N 1
ATOM 813 C CA . LEU A 1 106 ? -2.054 -8.721 -13.943 1.00 79.50 106 LEU A CA 1
ATOM 814 C C . LEU A 1 106 ? -3.548 -8.445 -14.121 1.00 79.50 106 LEU A C 1
ATOM 816 O O . LEU A 1 106 ? -3.948 -7.309 -14.370 1.00 79.50 106 LEU A O 1
ATOM 820 N N . GLN A 1 107 ? -4.367 -9.491 -14.000 1.00 72.94 107 GLN A N 1
ATOM 821 C CA . GLN A 1 107 ? -5.816 -9.344 -14.077 1.00 72.94 107 GLN A CA 1
ATOM 822 C C . GLN A 1 107 ? -6.262 -8.345 -13.012 1.00 72.94 107 GLN A C 1
ATOM 824 O O . GLN A 1 107 ? -6.035 -8.555 -11.819 1.00 72.94 107 GLN A O 1
ATOM 829 N N . GLU A 1 108 ? -6.867 -7.247 -13.454 1.00 68.00 108 GLU A N 1
ATOM 830 C CA . GLU A 1 108 ? -7.428 -6.260 -12.549 1.00 68.00 108 GLU A CA 1
ATOM 831 C C . GLU A 1 108 ? -8.490 -6.944 -11.688 1.00 68.00 108 GLU A C 1
ATOM 833 O O . GLU A 1 108 ? -9.408 -7.597 -12.196 1.00 68.00 108 GLU A O 1
ATOM 838 N N . LEU A 1 109 ? -8.341 -6.839 -10.366 1.00 63.62 109 LEU A N 1
ATOM 839 C CA . LEU A 1 109 ? -9.323 -7.371 -9.435 1.00 63.62 109 LEU A CA 1
ATOM 840 C C . LEU A 1 109 ? -10.563 -6.468 -9.529 1.00 63.62 109 LEU A C 1
ATOM 842 O O . LEU A 1 109 ? -10.653 -5.434 -8.872 1.00 63.62 109 LEU A O 1
ATOM 846 N N . ALA A 1 110 ? -11.475 -6.833 -10.428 1.00 56.56 110 ALA A N 1
ATOM 847 C CA . ALA A 1 110 ? -12.576 -6.013 -10.923 1.00 56.56 110 ALA A CA 1
ATOM 848 C C . ALA A 1 110 ? -13.671 -5.739 -9.873 1.00 56.56 110 ALA A C 1
ATOM 850 O O . ALA A 1 110 ? -14.800 -6.197 -10.021 1.00 56.56 110 ALA A O 1
ATOM 851 N N . HIS A 1 111 ? -13.369 -5.005 -8.801 1.00 66.88 111 HIS A N 1
ATOM 852 C CA . HIS A 1 111 ? -14.351 -4.546 -7.808 1.00 66.88 111 HIS A CA 1
ATOM 853 C C . HIS A 1 111 ? -14.088 -3.119 -7.297 1.00 66.88 111 HIS A C 1
ATOM 855 O O . HIS A 1 111 ? -14.638 -2.729 -6.268 1.00 66.88 111 HIS A O 1
ATOM 861 N N . GLU A 1 112 ? -13.301 -2.318 -8.013 1.00 65.19 112 GLU A N 1
ATOM 862 C CA . GLU A 1 112 ? -12.992 -0.938 -7.619 1.00 65.19 112 GLU A CA 1
ATOM 863 C C . GLU A 1 112 ? -14.250 -0.075 -7.439 1.00 65.19 112 GLU A C 1
ATOM 865 O O . GLU A 1 112 ? -14.371 0.641 -6.446 1.00 65.19 112 GLU A O 1
ATOM 870 N N . ASP A 1 113 ? -15.251 -0.241 -8.306 1.00 70.44 113 ASP A N 1
ATOM 871 C CA . ASP A 1 113 ? -16.546 0.441 -8.183 1.00 70.44 113 ASP A CA 1
ATOM 872 C C . ASP A 1 113 ? -17.265 0.105 -6.868 1.00 70.44 113 ASP A C 1
ATOM 874 O O . ASP A 1 113 ? -17.879 0.968 -6.237 1.00 70.44 113 ASP A O 1
ATOM 878 N N . LYS A 1 114 ? -17.158 -1.151 -6.412 1.00 71.38 114 LYS A N 1
ATOM 879 C CA . LYS A 1 114 ? -17.765 -1.596 -5.149 1.00 71.38 114 LYS A CA 1
ATOM 880 C C . LYS A 1 114 ? -17.029 -1.016 -3.947 1.00 71.38 114 LYS A C 1
ATOM 882 O O . LYS A 1 114 ? -17.678 -0.625 -2.978 1.00 71.38 114 LYS A O 1
ATOM 887 N N . LEU A 1 115 ? -15.699 -0.929 -4.016 1.00 69.62 115 LEU A N 1
ATOM 888 C CA . LEU A 1 115 ? -14.893 -0.293 -2.975 1.00 69.62 115 LEU A CA 1
ATOM 889 C C . LEU A 1 115 ? -15.206 1.203 -2.893 1.00 69.62 115 LEU A C 1
ATOM 891 O O . LEU A 1 115 ? -15.536 1.691 -1.817 1.00 69.62 115 LEU A O 1
ATOM 895 N N . ASN A 1 116 ? -15.227 1.908 -4.026 1.00 70.81 116 ASN A N 1
ATOM 896 C CA . ASN A 1 116 ? -15.577 3.329 -4.090 1.00 70.81 116 ASN A CA 1
ATOM 897 C C . ASN A 1 116 ? -17.000 3.617 -3.590 1.00 70.81 116 ASN A C 1
ATOM 899 O O . ASN A 1 116 ? -17.231 4.635 -2.934 1.00 70.81 116 ASN A O 1
ATOM 903 N N . SER A 1 117 ? -17.958 2.726 -3.861 1.00 77.31 117 SER A N 1
ATOM 904 C CA . SER A 1 117 ? -19.307 2.835 -3.300 1.00 77.31 117 SER A CA 1
ATOM 905 C C . SER A 1 117 ? -19.310 2.677 -1.776 1.00 77.31 117 SER A C 1
ATOM 907 O O . SER A 1 117 ? -20.053 3.389 -1.102 1.00 77.31 117 SER A O 1
ATOM 909 N N . LEU A 1 118 ? -18.489 1.781 -1.219 1.00 75.50 118 LEU A N 1
ATOM 910 C CA . LEU A 1 118 ? -18.378 1.591 0.230 1.00 75.50 118 LEU A CA 1
ATOM 911 C C . LEU A 1 118 ? -17.784 2.830 0.919 1.00 75.50 118 LEU A C 1
ATOM 913 O O . LEU A 1 118 ? -18.310 3.259 1.944 1.00 75.50 118 LEU A O 1
ATOM 917 N N . LEU A 1 119 ? -16.766 3.460 0.317 1.00 72.06 119 LEU A N 1
ATOM 918 C CA . LEU A 1 119 ? -16.182 4.711 0.827 1.00 72.06 119 LEU A CA 1
ATOM 919 C C . LEU A 1 119 ? -17.204 5.843 0.919 1.00 72.06 119 LEU A C 1
ATOM 921 O O . LEU A 1 119 ? -17.227 6.607 1.884 1.00 72.06 119 LEU A O 1
ATOM 925 N N . GLN A 1 120 ? -18.029 5.984 -0.122 1.00 77.19 120 GLN A N 1
ATOM 926 C CA . GLN A 1 120 ? -19.053 7.024 -0.172 1.00 77.19 120 GLN A CA 1
ATOM 927 C C . GLN A 1 120 ? -20.089 6.820 0.931 1.00 77.19 120 GLN A C 1
ATOM 929 O O . GLN A 1 120 ? -20.492 7.788 1.572 1.00 77.19 120 GLN A O 1
ATOM 934 N N . VAL A 1 121 ? -20.478 5.569 1.190 1.00 78.00 121 VAL A N 1
ATOM 935 C CA . VAL A 1 121 ? -21.386 5.234 2.291 1.00 78.00 121 VAL A CA 1
ATOM 936 C C . VAL A 1 121 ? -20.756 5.570 3.642 1.00 78.00 121 VAL A C 1
ATOM 938 O O . VAL A 1 121 ? -21.407 6.239 4.441 1.00 78.00 121 VAL A O 1
ATOM 941 N N . ASP A 1 122 ? -19.498 5.196 3.887 1.00 75.12 122 ASP A N 1
ATOM 942 C CA . ASP A 1 122 ? -18.824 5.484 5.162 1.00 75.12 122 ASP A CA 1
ATOM 943 C C . ASP A 1 122 ? -18.703 6.997 5.423 1.00 75.12 122 ASP A C 1
ATOM 945 O O . ASP A 1 122 ? -19.067 7.498 6.493 1.00 75.12 122 ASP A O 1
ATOM 949 N N . ARG A 1 123 ? -18.327 7.764 4.389 1.00 78.00 123 ARG A N 1
ATOM 950 C CA .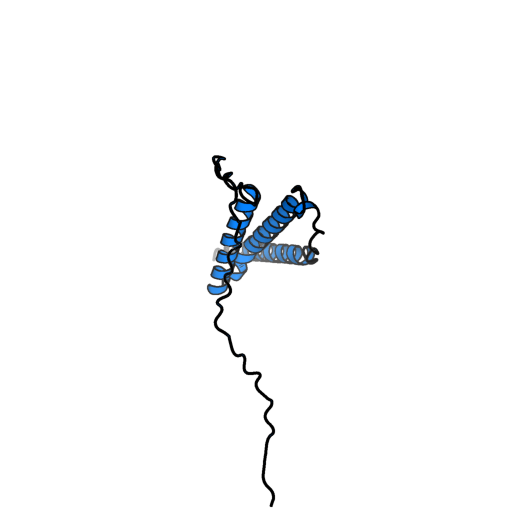 ARG A 1 123 ? -18.278 9.233 4.454 1.00 78.00 123 ARG A CA 1
ATOM 951 C C . ARG A 1 123 ? -19.658 9.843 4.716 1.00 78.00 123 ARG A C 1
ATOM 953 O O . ARG A 1 123 ? -19.772 10.786 5.502 1.00 78.00 123 ARG A O 1
ATOM 960 N N . MET A 1 124 ? -20.710 9.321 4.081 1.00 74.75 124 MET A N 1
ATOM 961 C CA . MET A 1 124 ? -22.078 9.770 4.345 1.00 74.75 124 MET A CA 1
ATOM 962 C C . MET A 1 124 ? -22.472 9.490 5.799 1.00 74.75 124 MET A C 1
ATOM 964 O O . MET A 1 124 ? -22.932 10.407 6.478 1.00 74.75 124 MET A O 1
ATOM 968 N N . VAL A 1 125 ? -22.229 8.285 6.318 1.00 75.06 125 VAL A N 1
ATOM 969 C CA . VAL A 1 125 ? -22.535 7.919 7.714 1.00 75.06 125 VAL A CA 1
ATOM 970 C C . VAL A 1 125 ? -21.816 8.831 8.715 1.00 75.06 125 VAL A C 1
ATOM 972 O O . VAL A 1 125 ? -22.445 9.291 9.674 1.00 75.06 125 VAL A O 1
ATOM 975 N N . GLN A 1 126 ? -20.547 9.172 8.476 1.00 73.31 126 GLN A N 1
ATOM 976 C CA . GLN A 1 126 ? -19.803 10.140 9.299 1.00 73.31 126 GLN A CA 1
ATOM 977 C C . GLN A 1 126 ? -20.404 11.554 9.235 1.00 73.31 126 GLN A C 1
ATOM 979 O O . GLN A 1 126 ? -20.501 12.234 10.257 1.00 73.31 126 GLN A O 1
ATOM 984 N N . SER A 1 127 ? -20.877 11.993 8.065 1.00 72.56 127 SER A N 1
ATOM 985 C CA . SER A 1 127 ? -21.524 13.307 7.924 1.00 72.56 127 SER A CA 1
ATOM 986 C C . SER A 1 127 ? -22.890 13.383 8.621 1.00 72.56 127 SER A C 1
ATOM 988 O O . SER A 1 127 ? -23.187 14.375 9.289 1.00 72.56 127 SER A O 1
ATOM 990 N N . TYR A 1 128 ? -23.698 12.320 8.545 1.00 68.62 128 TYR A N 1
ATOM 991 C CA . TYR A 1 128 ? -25.005 12.258 9.206 1.00 68.62 128 TYR A CA 1
ATOM 992 C C . TYR A 1 128 ? -24.866 12.203 10.733 1.00 68.62 128 TYR A C 1
ATOM 994 O O . TYR A 1 128 ? -25.595 12.892 11.446 1.00 68.62 128 TYR A O 1
ATOM 1002 N N . SER A 1 129 ? -23.905 11.437 11.254 1.00 61.34 129 SER A N 1
ATOM 1003 C CA . SER A 1 129 ? -23.633 11.372 12.699 1.00 61.34 129 SER A CA 1
ATOM 1004 C C . SER A 1 129 ? -23.086 12.697 13.256 1.00 61.34 129 SER A C 1
ATOM 1006 O O . SER A 1 129 ? -23.485 13.120 14.346 1.00 61.34 129 SER A O 1
ATOM 1008 N N . ALA A 1 130 ? -22.266 13.421 12.491 1.00 62.91 130 ALA A N 1
ATOM 1009 C CA . ALA A 1 130 ? -21.827 14.773 12.846 1.00 62.91 130 ALA A CA 1
ATOM 1010 C C . ALA A 1 130 ? -22.978 15.804 12.850 1.00 62.91 130 ALA A C 1
AT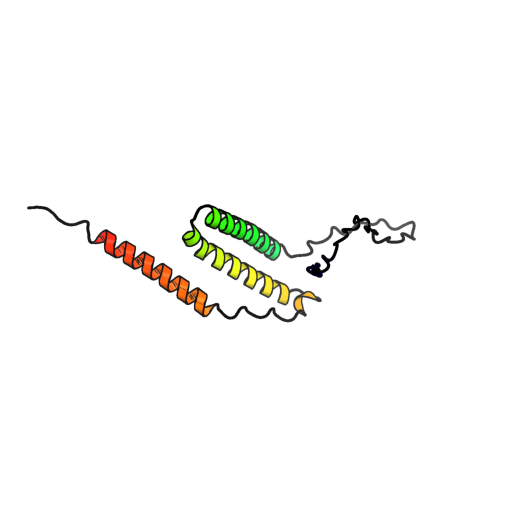OM 1012 O O . ALA A 1 130 ? -23.023 16.674 13.719 1.00 62.91 130 ALA A O 1
ATOM 1013 N N . ALA A 1 131 ? -23.940 15.698 11.925 1.00 62.88 131 ALA A N 1
ATOM 1014 C CA . ALA A 1 131 ? -25.093 16.603 11.856 1.00 62.88 131 ALA A CA 1
ATOM 1015 C C . ALA A 1 131 ? -26.148 16.335 12.951 1.00 62.88 131 ALA A C 1
ATOM 1017 O O . ALA A 1 131 ? -26.781 17.263 13.451 1.00 62.88 131 ALA A O 1
ATOM 1018 N N . HIS A 1 132 ? -26.330 15.079 13.368 1.00 57.31 132 HIS A N 1
ATOM 1019 C CA . HIS A 1 132 ? -27.265 14.745 14.449 1.00 57.31 132 HIS A CA 1
ATOM 1020 C C . HIS A 1 132 ? -26.767 15.169 15.840 1.00 57.31 132 HIS A C 1
ATOM 1022 O O . HIS A 1 132 ? -27.575 15.513 16.701 1.00 57.31 132 HIS A O 1
ATOM 1028 N N . THR A 1 133 ? -25.452 15.186 16.071 1.00 56.94 133 THR A N 1
ATOM 1029 C CA . THR A 1 133 ? -24.875 15.592 17.366 1.00 56.94 133 THR A CA 1
ATOM 1030 C C . THR A 1 133 ? -24.852 17.110 17.568 1.00 56.94 133 THR A C 1
ATOM 1032 O O . THR A 1 133 ? -24.922 17.569 18.708 1.00 56.94 133 THR A O 1
ATOM 1035 N N . SER A 1 134 ? -24.819 17.905 16.493 1.00 56.56 134 SER A N 1
ATOM 1036 C CA . SER A 1 134 ? -24.869 19.372 16.569 1.00 56.56 134 SER A CA 1
ATOM 1037 C C . SER A 1 134 ? -26.275 19.927 16.832 1.00 56.56 134 SER A C 1
ATOM 1039 O O . SER A 1 134 ? -26.393 21.006 17.409 1.00 56.56 134 SER A O 1
ATOM 1041 N N . HIS A 1 135 ? -27.339 19.188 16.496 1.00 49.31 135 HIS A N 1
ATOM 1042 C CA . HIS A 1 135 ? -28.719 19.641 16.716 1.00 49.31 135 HIS A CA 1
ATOM 1043 C C . HIS A 1 135 ? -29.203 19.468 18.173 1.00 49.31 135 HIS A C 1
ATOM 1045 O O . HIS A 1 135 ? -30.074 20.208 18.622 1.00 49.31 135 HIS A O 1
ATOM 1051 N N . MET A 1 136 ? -28.634 18.555 18.967 1.00 55.84 136 MET A N 1
ATOM 1052 C CA . MET A 1 136 ? -29.134 18.290 20.330 1.00 55.84 136 MET A CA 1
ATOM 1053 C C . MET A 1 136 ? -28.599 19.245 21.420 1.00 55.84 136 MET A C 1
ATOM 1055 O O . MET A 1 136 ? -28.789 18.970 22.603 1.00 55.84 136 MET A O 1
ATOM 1059 N N . LYS A 1 137 ? -27.919 20.350 21.065 1.00 55.88 137 LYS A N 1
ATOM 1060 C CA . LYS A 1 137 ? -27.254 21.249 22.036 1.00 55.88 137 LYS A CA 1
ATOM 1061 C C . LYS A 1 137 ? -27.915 22.625 22.239 1.00 55.88 137 LYS A C 1
ATOM 1063 O O . LYS A 1 137 ? -27.316 23.480 22.882 1.00 55.88 137 LYS A O 1
ATOM 1068 N N . GLU A 1 138 ? -29.146 22.838 21.780 1.00 59.44 138 GLU A N 1
ATOM 1069 C CA . GLU A 1 138 ? -29.935 24.023 22.156 1.00 59.44 138 GLU A CA 1
ATOM 1070 C C . GLU A 1 138 ? -31.294 23.629 22.744 1.00 59.44 138 GLU A C 1
ATOM 1072 O O . GLU A 1 138 ? -32.280 23.469 22.034 1.00 59.44 138 GLU A O 1
ATOM 1077 N N . GLU A 1 139 ? -31.353 23.516 24.071 1.00 56.50 139 GLU A N 1
ATOM 1078 C CA . GLU A 1 139 ? -32.593 23.734 24.820 1.00 56.50 139 GLU A CA 1
ATOM 1079 C C . GLU A 1 139 ? -32.275 24.680 25.991 1.00 56.50 139 GLU A C 1
ATOM 1081 O O . GLU A 1 139 ? -31.690 24.250 26.991 1.00 56.50 139 GLU A O 1
ATOM 1086 N N . PRO A 1 140 ? -32.615 25.979 25.902 1.00 63.88 140 PRO A N 1
ATOM 1087 C CA . PRO A 1 140 ? -32.695 26.823 27.077 1.00 63.88 140 PRO A CA 1
ATOM 1088 C C . PRO A 1 140 ? -34.019 26.507 27.777 1.00 63.88 140 PRO A C 1
ATOM 1090 O O . PRO A 1 140 ? -35.096 26.860 27.296 1.00 63.88 140 PRO A O 1
ATOM 1093 N N . ARG A 1 141 ? -33.940 25.820 28.921 1.00 59.62 141 ARG A N 1
ATOM 1094 C CA . ARG A 1 141 ? -35.082 25.698 29.834 1.00 59.62 141 ARG A CA 1
ATOM 1095 C C . ARG A 1 141 ? -35.424 27.091 30.360 1.00 59.62 141 ARG A C 1
ATOM 1097 O O . ARG A 1 141 ? -34.585 27.714 31.010 1.00 59.62 141 ARG A O 1
ATOM 1104 N N . SER A 1 142 ? -36.614 27.567 29.989 1.00 63.03 142 SER A N 1
ATOM 1105 C CA . SER A 1 142 ? -37.244 28.781 30.528 1.00 63.03 142 SER A CA 1
ATOM 1106 C C . SER A 1 142 ? -37.607 28.621 31.999 1.00 63.03 142 SER A C 1
ATOM 1108 O O . SER A 1 142 ? -37.891 27.472 32.410 1.00 63.03 142 SER A O 1
#

Organism: Aegilops tauschii subsp. strangulata (NCBI:txid200361)

Radius of gyration: 29.09 Å; Cα contacts (8 Å, |Δi|>4): 36; chains: 1; bounding box: 82×93×52 Å

Foldseek 3Di:
DDDDDDDDDDDPPPPPDDDDPPPDPDDDDPDPDDDDPPPPPDPPDDPVLVVLVVLLVVLVVVCVVCVVVVNNVVNLVSVVSNVVSVVVNLVVQLVDPDPSVVDDRDPPPPCVVVSVVVVVVSVVVVVVVVVVVVVVPDDDDD

Mean predicted aligned error: 18.32 Å

Sequence (142 aa):
MQDKMFASAPMANFHMAPTNNLTPFSISMENPNQQCQVPKEAPVVDSATQQLLEENNQLLNQIAANIETFKTGENMDLFLRTNSNIKTILSRMSETPGIMGQMPPLQELAHEDKLNSLLQVDRMVQSYSAAHTSHMKEEPRS

InterPro domains:
  IPR022228 Protein of unknown function DUF3755 [PF12579] (69-102)

pLDDT: mean 72.15, std 19.73, range [38.38, 98.69]

Secondary structure (DSSP, 8-state):
-------------------------------S-----------SS-HHHHHHHHHHHHHHHHHHHHHHTT-GGGHHHHHHHHHHHHHHHHHHHHHSTTTGGGSPPPPP-S-HHHHHHHHHHHHHHHHHHHHHHHHTT-----

Nearest PDB structures (foldseek):
  1vh6-assembly1_B  TM=5.394E-01  e=1.551E+00  Bacillus subtilis
  6w1s-assembly1_P  TM=4.909E-01  e=7.495E+00  Mus musculus
  8xyv-assembly1_A  TM=3.455E-01  e=7.055E+00  synthetic construct